Protein AF-A0A813HZ77-F1 (afdb_monomer_lite)

InterPro domains:
  IPR002464 DNA/RNA helicase, ATP-dependent, DEAH-box type, conserved site [PS00690] (20-29)
  IPR014001 Helicase superfamily 1/2, ATP-binding domain [PS51192] (1-71)
  IPR027417 P-loop containing nucleoside triphosphate hydrolase [G3DSA:3.40.50.300] (1-71)
  IPR027417 P-loop containing nucleoside triphosphate hydrolase [SSF52540] (1-68)

pLDDT: mean 88.11, std 7.89, range [58.16, 95.62]

Structure (mmCIF, N/CA/C/O backbone):
data_AF-A0A813HZ77-F1
#
_entry.id   AF-A0A813HZ77-F1
#
loop_
_atom_site.group_PDB
_atom_site.id
_atom_site.type_symbol
_atom_site.label_atom_id
_atom_site.label_alt_id
_atom_site.label_comp_id
_atom_site.label_asym_id
_atom_site.label_entity_id
_atom_site.label_seq_id
_atom_site.pdbx_PDB_ins_code
_atom_site.Cartn_x
_atom_site.Cartn_y
_atom_site.Cartn_z
_atom_site.occupancy
_atom_site.B_iso_or_equiv
_atom_site.auth_seq_id
_atom_site.auth_comp_id
_atom_site.auth_asym_id
_atom_site.auth_atom_id
_atom_site.pdbx_PDB_model_num
ATOM 1 N N . MET A 1 1 ? -0.102 12.859 -5.647 1.00 76.44 1 MET A N 1
ATOM 2 C CA . MET A 1 1 ? 0.506 12.505 -4.346 1.00 76.44 1 MET A CA 1
ATOM 3 C C . MET A 1 1 ? 1.740 11.685 -4.658 1.00 76.44 1 MET A C 1
ATOM 5 O O . MET A 1 1 ? 1.650 10.879 -5.569 1.00 76.44 1 MET A O 1
ATOM 9 N N . THR A 1 2 ? 2.874 11.934 -4.007 1.00 87.25 2 THR A N 1
ATOM 10 C CA . THR A 1 2 ? 4.086 11.125 -4.217 1.00 87.25 2 THR A CA 1
ATOM 11 C C . THR A 1 2 ? 4.169 10.017 -3.173 1.00 87.25 2 THR A C 1
ATOM 13 O O . THR A 1 2 ? 3.627 10.163 -2.075 1.00 87.25 2 THR A O 1
ATOM 16 N N . ASP A 1 3 ? 4.901 8.952 -3.474 1.00 86.25 3 ASP A N 1
ATOM 17 C CA . ASP A 1 3 ? 5.134 7.816 -2.574 1.00 86.25 3 ASP A CA 1
ATOM 18 C C . ASP A 1 3 ? 5.672 8.268 -1.210 1.00 86.25 3 ASP A C 1
ATOM 20 O O . ASP A 1 3 ? 5.222 7.818 -0.158 1.00 86.25 3 ASP A O 1
ATOM 24 N N . GLY A 1 4 ? 6.582 9.247 -1.209 1.00 88.12 4 GLY A N 1
ATOM 25 C CA . GLY A 1 4 ? 7.132 9.821 0.020 1.00 88.12 4 GLY A CA 1
ATOM 26 C C . GLY A 1 4 ? 6.097 10.564 0.873 1.00 88.12 4 GLY A C 1
ATOM 27 O O . GLY A 1 4 ? 6.160 10.509 2.102 1.00 88.12 4 GLY A O 1
ATOM 28 N N . MET A 1 5 ? 5.121 11.238 0.253 1.00 91.88 5 MET A N 1
ATOM 29 C CA . MET A 1 5 ? 4.015 11.851 0.997 1.00 91.88 5 MET A CA 1
ATOM 30 C C . MET A 1 5 ? 3.104 10.783 1.597 1.00 91.88 5 MET A C 1
ATOM 32 O O . MET A 1 5 ? 2.731 10.901 2.762 1.00 91.88 5 MET A O 1
ATOM 36 N N . LEU A 1 6 ? 2.805 9.729 0.833 1.00 91.25 6 LEU A N 1
ATOM 37 C CA . LEU A 1 6 ? 1.979 8.625 1.308 1.00 91.25 6 LEU A CA 1
ATOM 38 C C . LEU A 1 6 ? 2.634 7.904 2.494 1.00 91.25 6 LEU A C 1
ATOM 40 O O . LEU A 1 6 ? 1.974 7.654 3.496 1.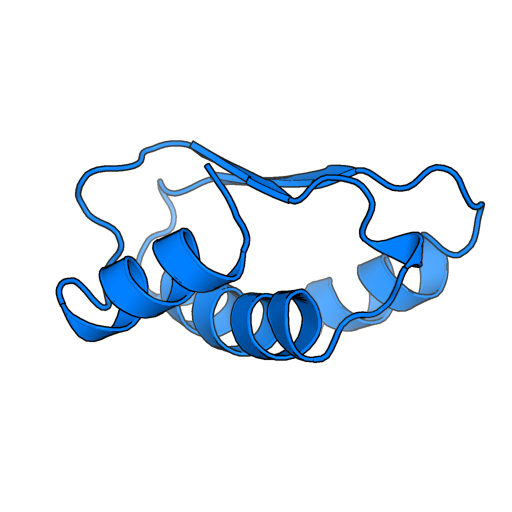00 91.25 6 LEU A O 1
ATOM 44 N N . LEU A 1 7 ? 3.949 7.669 2.444 1.00 91.50 7 LEU A N 1
ATOM 45 C CA . LEU A 1 7 ? 4.703 7.121 3.576 1.00 91.50 7 LEU A CA 1
ATOM 46 C C . LEU A 1 7 ? 4.617 7.989 4.827 1.00 91.50 7 LEU A C 1
ATOM 48 O O . LEU A 1 7 ? 4.481 7.476 5.938 1.00 91.50 7 LEU A O 1
ATOM 52 N N . ARG A 1 8 ? 4.712 9.310 4.666 1.00 92.69 8 ARG A N 1
ATOM 53 C CA . ARG A 1 8 ? 4.589 10.239 5.791 1.00 92.69 8 ARG A CA 1
ATOM 54 C C . ARG A 1 8 ? 3.185 10.207 6.392 1.00 92.69 8 ARG A C 1
ATOM 56 O O . ARG A 1 8 ? 3.039 10.325 7.610 1.00 92.69 8 ARG A O 1
ATOM 63 N N . GLU A 1 9 ? 2.164 10.026 5.562 1.00 93.19 9 GLU A N 1
ATOM 64 C CA . GLU A 1 9 ? 0.809 9.796 6.051 1.00 93.19 9 GLU A CA 1
ATOM 65 C C . GLU A 1 9 ? 0.688 8.467 6.791 1.00 93.19 9 GLU A C 1
ATOM 67 O O . GLU A 1 9 ? 0.174 8.494 7.903 1.00 93.19 9 GLU A O 1
ATOM 72 N N . CYS A 1 10 ? 1.262 7.367 6.290 1.00 91.31 10 CYS A N 1
ATOM 73 C CA . CYS A 1 10 ? 1.310 6.091 7.018 1.00 91.31 10 CYS A CA 1
ATOM 74 C C . CYS A 1 10 ? 1.967 6.227 8.404 1.00 91.31 10 CYS A C 1
ATOM 76 O O . CYS A 1 10 ? 1.557 5.565 9.351 1.00 91.31 10 CYS A O 1
ATOM 78 N N . GLN A 1 11 ? 2.982 7.086 8.559 1.00 90.06 11 GLN A N 1
ATOM 79 C CA . GLN A 1 11 ? 3.602 7.336 9.871 1.00 90.06 11 GLN A CA 1
ATOM 80 C C . GLN A 1 11 ? 2.675 8.090 10.834 1.00 90.06 11 GLN A C 1
ATOM 82 O O . GLN A 1 11 ? 2.762 7.907 12.045 1.00 90.06 11 GLN A O 1
ATOM 87 N N . THR A 1 12 ? 1.812 8.957 10.303 1.00 94.25 12 THR A N 1
ATOM 88 C CA . THR A 1 12 ? 0.891 9.778 11.104 1.00 94.25 12 THR A CA 1
ATOM 89 C C . THR A 1 12 ? -0.409 9.029 11.406 1.00 94.25 12 THR A C 1
ATOM 91 O O . THR A 1 12 ? -0.937 9.122 12.510 1.00 94.25 12 THR A O 1
ATOM 94 N N . ASP A 1 13 ? -0.915 8.283 10.429 1.00 94.56 13 ASP A N 1
ATOM 95 C CA . ASP A 1 13 ? -2.097 7.431 10.500 1.00 94.56 13 ASP A CA 1
ATOM 96 C C . ASP A 1 13 ? -1.744 6.030 9.970 1.00 94.56 13 ASP A C 1
ATOM 98 O O . ASP A 1 13 ? -1.936 5.739 8.785 1.00 94.56 13 ASP A O 1
ATOM 102 N N . PRO A 1 14 ? -1.249 5.134 10.843 1.00 93.25 14 PRO A N 1
ATOM 103 C CA . PRO A 1 14 ? -0.848 3.783 10.453 1.00 93.25 14 PRO A CA 1
ATOM 104 C C . PRO A 1 14 ? -1.984 2.919 9.915 1.00 93.25 14 PRO A C 1
ATOM 106 O O . PRO A 1 14 ? -1.721 1.896 9.299 1.00 93.25 14 PRO A O 1
ATOM 109 N N . LEU A 1 15 ? -3.244 3.289 10.162 1.00 94.12 15 LEU A N 1
ATOM 110 C CA . LEU A 1 15 ? -4.410 2.571 9.656 1.00 94.12 15 LEU A CA 1
ATOM 111 C C . LEU A 1 15 ? -4.960 3.190 8.372 1.00 94.12 15 LEU A C 1
ATOM 113 O O . LEU A 1 15 ? -6.000 2.737 7.899 1.00 94.12 15 LEU A O 1
ATOM 117 N N . MET A 1 16 ? -4.308 4.216 7.819 1.00 94.62 16 MET A N 1
ATOM 118 C CA . MET A 1 16 ? -4.687 4.852 6.555 1.00 94.62 16 MET A CA 1
ATOM 119 C C . MET A 1 16 ? -6.180 5.190 6.476 1.00 94.62 16 MET A C 1
ATOM 121 O O . MET A 1 16 ? -6.823 5.048 5.439 1.00 94.62 16 MET A O 1
ATOM 125 N N . SER A 1 17 ? -6.751 5.639 7.594 1.00 93.50 17 SER A N 1
ATOM 126 C CA . SER A 1 17 ? -8.196 5.744 7.807 1.00 93.50 17 SER A CA 1
ATOM 127 C C . SER A 1 17 ? -8.913 6.751 6.925 1.00 93.50 17 SER A C 1
ATOM 129 O O . SER A 1 17 ? -10.124 6.651 6.733 1.00 93.50 17 SER A O 1
ATOM 131 N N . LYS A 1 18 ? -8.158 7.686 6.354 1.00 93.69 18 LYS A N 1
ATOM 132 C CA . LYS A 1 18 ? -8.650 8.671 5.390 1.00 93.69 18 LYS A CA 1
ATOM 133 C C . LYS A 1 18 ? -8.938 8.075 4.012 1.00 93.69 18 LYS A C 1
ATOM 135 O O . LYS A 1 18 ? -9.600 8.728 3.209 1.00 93.69 18 LYS A O 1
ATOM 140 N N . TYR A 1 19 ? -8.449 6.869 3.731 1.00 94.75 19 TYR A N 1
ATOM 141 C CA . TYR A 1 19 ? -8.520 6.251 2.415 1.00 94.75 19 TYR A CA 1
ATOM 142 C C . TYR A 1 19 ? -9.375 4.988 2.447 1.00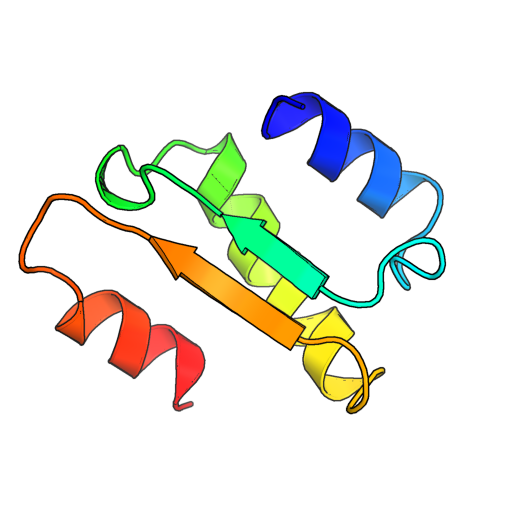 94.75 19 TYR A C 1
ATOM 144 O O . TYR A 1 19 ? -9.288 4.171 3.357 1.00 94.75 19 TYR A O 1
ATOM 152 N N . SER A 1 20 ? -10.192 4.818 1.412 1.00 95.44 20 SER A N 1
ATOM 153 C CA . SER A 1 20 ? -10.910 3.569 1.131 1.00 95.44 20 SER A CA 1
ATOM 154 C C . SER A 1 20 ? -10.240 2.759 0.022 1.00 95.44 20 SER A C 1
ATOM 156 O O . SER A 1 20 ? -10.385 1.538 -0.040 1.00 95.44 20 SER A O 1
ATOM 158 N N . VAL A 1 21 ? -9.497 3.434 -0.858 1.00 95.38 21 VAL A N 1
ATOM 159 C CA . VAL A 1 21 ? -8.737 2.830 -1.950 1.00 95.38 21 VAL A CA 1
ATOM 160 C C . VAL A 1 21 ? -7.389 3.535 -2.060 1.00 95.38 21 VAL A C 1
ATOM 162 O O . VAL A 1 21 ? -7.337 4.764 -2.062 1.00 95.38 21 VAL A O 1
ATOM 165 N N . ILE A 1 22 ? -6.317 2.758 -2.175 1.00 94.06 22 ILE A N 1
ATOM 166 C CA . ILE A 1 22 ? -4.964 3.235 -2.468 1.00 94.06 22 ILE A CA 1
ATOM 167 C C . ILE A 1 22 ? -4.546 2.649 -3.815 1.00 94.06 22 ILE A C 1
ATOM 169 O O . ILE A 1 22 ? -4.721 1.456 -4.054 1.00 94.06 22 ILE A O 1
ATOM 173 N N . ILE A 1 23 ? -4.022 3.494 -4.699 1.00 93.25 23 ILE A N 1
ATOM 174 C CA . ILE A 1 23 ? -3.495 3.083 -6.000 1.00 93.25 23 ILE A CA 1
ATOM 175 C C . ILE A 1 23 ? -2.000 3.384 -5.994 1.00 93.25 23 ILE A C 1
ATOM 177 O O . ILE A 1 23 ? -1.611 4.532 -5.779 1.00 93.25 23 ILE A O 1
ATOM 181 N N . LEU A 1 24 ? -1.186 2.354 -6.192 1.00 90.75 24 LEU A N 1
ATOM 182 C CA . LEU A 1 24 ? 0.257 2.465 -6.359 1.00 90.75 24 LEU A CA 1
ATOM 183 C C . LEU A 1 24 ? 0.564 2.327 -7.842 1.00 90.75 24 LEU A C 1
ATOM 185 O O . LEU A 1 24 ? 0.383 1.250 -8.404 1.00 90.75 24 LEU A O 1
ATOM 189 N N . ASP A 1 25 ? 0.960 3.431 -8.463 1.00 90.00 25 ASP A N 1
ATOM 190 C CA . ASP A 1 25 ? 1.292 3.489 -9.884 1.00 90.00 25 ASP A CA 1
ATOM 191 C C . ASP A 1 25 ? 2.789 3.271 -10.111 1.00 90.00 25 ASP A C 1
ATOM 193 O O . ASP A 1 25 ? 3.585 3.417 -9.185 1.00 90.00 25 ASP A O 1
ATOM 197 N N . GLU A 1 26 ? 3.163 2.890 -11.329 1.00 88.12 26 GLU A N 1
ATOM 198 C CA . GLU A 1 26 ? 4.555 2.669 -11.737 1.00 88.12 26 GLU A CA 1
ATOM 199 C C . GLU A 1 26 ? 5.362 1.741 -10.813 1.00 88.12 26 GLU A C 1
ATOM 201 O O . GLU A 1 26 ? 6.577 1.872 -10.664 1.00 88.12 26 GLU A O 1
ATOM 206 N N . ALA A 1 27 ? 4.713 0.716 -10.249 1.00 86.06 27 ALA A N 1
ATOM 207 C CA . ALA A 1 27 ? 5.348 -0.250 -9.345 1.00 86.06 27 ALA A CA 1
ATOM 208 C C . ALA A 1 27 ? 6.591 -0.941 -9.945 1.00 86.06 27 ALA A C 1
ATOM 210 O O . ALA A 1 27 ? 7.440 -1.464 -9.219 1.00 86.06 27 ALA A O 1
ATOM 211 N N . HIS A 1 28 ? 6.717 -0.922 -11.272 1.00 86.88 28 HIS A N 1
ATOM 212 C CA . HIS A 1 28 ? 7.861 -1.433 -12.008 1.00 86.88 28 HIS A CA 1
ATOM 213 C C . HIS A 1 28 ? 9.169 -0.652 -11.786 1.00 86.88 28 HIS A C 1
ATOM 215 O O . HIS A 1 28 ? 10.236 -1.227 -11.987 1.00 86.88 28 HIS A O 1
ATOM 221 N N . GLU A 1 29 ? 9.122 0.611 -11.348 1.00 86.19 29 GLU A N 1
ATOM 222 C CA . GLU A 1 29 ? 10.329 1.399 -11.054 1.00 86.19 29 GLU A CA 1
ATOM 223 C C . GLU A 1 29 ? 11.057 0.925 -9.789 1.00 86.19 29 GLU A C 1
ATOM 225 O O . GLU A 1 29 ? 12.232 1.242 -9.597 1.00 86.19 29 GLU A O 1
ATOM 230 N N . ARG A 1 30 ? 10.378 0.141 -8.934 1.00 85.19 30 ARG A N 1
ATOM 231 C CA . ARG A 1 30 ? 10.960 -0.501 -7.741 1.00 85.19 30 ARG A CA 1
ATOM 232 C C . ARG A 1 30 ? 11.746 0.474 -6.863 1.00 85.19 30 ARG A C 1
ATOM 234 O O . ARG A 1 30 ? 12.852 0.187 -6.400 1.00 85.19 30 ARG A O 1
ATOM 241 N N . THR A 1 31 ? 11.172 1.650 -6.627 1.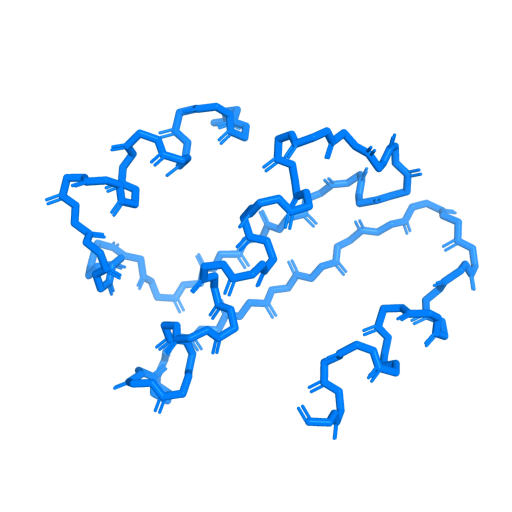00 88.50 31 THR A N 1
ATOM 242 C CA . THR A 1 31 ? 11.784 2.623 -5.724 1.00 88.50 31 THR A CA 1
ATOM 243 C C . THR A 1 31 ? 11.745 2.105 -4.281 1.00 88.50 31 THR A C 1
ATOM 245 O O . THR A 1 31 ? 10.820 1.396 -3.881 1.00 88.50 31 THR A O 1
ATOM 248 N N . LEU A 1 32 ? 12.716 2.515 -3.453 1.00 89.06 32 LEU A N 1
ATOM 249 C CA . LEU A 1 32 ? 12.693 2.240 -2.006 1.00 89.06 32 LEU A CA 1
ATOM 250 C C . LEU A 1 32 ? 11.390 2.751 -1.360 1.00 89.06 32 LEU A C 1
ATOM 252 O O . LEU A 1 32 ? 10.849 2.124 -0.453 1.00 89.06 32 LEU A O 1
ATOM 256 N N . ALA A 1 33 ? 10.906 3.877 -1.893 1.00 89.31 33 ALA A N 1
ATOM 257 C CA . ALA A 1 33 ? 9.591 4.469 -1.699 1.00 89.31 33 ALA A CA 1
ATOM 258 C C . ALA A 1 33 ? 8.466 3.429 -1.582 1.00 89.31 33 ALA A C 1
ATOM 260 O O . ALA A 1 33 ? 7.851 3.175 -0.541 1.00 89.31 33 ALA A O 1
ATOM 261 N N . THR A 1 34 ? 8.246 2.836 -2.748 1.00 88.81 34 THR A N 1
ATOM 262 C CA . THR A 1 34 ? 7.164 1.921 -3.080 1.00 88.81 34 THR A CA 1
ATOM 263 C C . THR A 1 34 ? 7.331 0.573 -2.380 1.00 88.81 34 THR A C 1
ATOM 265 O O . THR A 1 34 ? 6.359 0.037 -1.853 1.00 88.81 34 THR A O 1
ATOM 268 N N . ASP A 1 35 ? 8.560 0.053 -2.285 1.00 89.19 35 ASP A N 1
ATOM 269 C CA . ASP A 1 35 ? 8.828 -1.233 -1.626 1.00 89.19 35 ASP A CA 1
ATOM 270 C C . ASP A 1 35 ? 8.511 -1.179 -0.115 1.00 89.19 35 ASP A C 1
ATOM 272 O O . ASP A 1 35 ? 7.905 -2.106 0.431 1.00 89.19 35 ASP A O 1
ATOM 276 N N . ILE A 1 36 ? 8.836 -0.071 0.569 1.00 91.44 36 ILE A N 1
ATOM 277 C CA . ILE A 1 36 ? 8.440 0.133 1.976 1.00 91.44 36 ILE A CA 1
ATOM 278 C C . ILE A 1 36 ? 6.914 0.248 2.095 1.00 91.44 36 ILE A C 1
ATOM 280 O O . ILE A 1 36 ? 6.322 -0.325 3.015 1.00 91.44 36 ILE A O 1
ATOM 284 N N . LEU A 1 37 ? 6.262 0.961 1.168 1.00 91.69 37 LEU A N 1
ATOM 285 C CA . LEU A 1 37 ? 4.802 1.080 1.148 1.00 91.69 37 LEU A CA 1
ATOM 286 C C . LEU A 1 37 ? 4.116 -0.275 0.995 1.00 91.69 37 LEU A C 1
ATOM 288 O O . LEU A 1 37 ? 3.133 -0.509 1.691 1.00 91.69 37 LEU A O 1
ATOM 292 N N . PHE A 1 38 ? 4.622 -1.175 0.150 1.00 91.50 38 PHE A N 1
ATOM 293 C CA . PHE A 1 38 ? 4.058 -2.519 0.015 1.00 91.50 38 PHE A CA 1
ATOM 294 C C . PHE A 1 38 ? 4.070 -3.285 1.338 1.00 91.50 38 PHE A C 1
ATOM 296 O O . PHE A 1 38 ? 3.038 -3.835 1.722 1.00 91.50 38 PHE A O 1
ATOM 303 N N . GLY A 1 39 ? 5.190 -3.247 2.068 1.00 91.50 39 GLY A N 1
ATOM 304 C CA . GLY A 1 39 ? 5.300 -3.867 3.391 1.00 91.50 39 GLY A CA 1
ATOM 305 C C . GLY A 1 39 ? 4.271 -3.330 4.378 1.00 91.50 39 GLY A C 1
ATOM 306 O O . GLY A 1 39 ? 3.521 -4.097 4.980 1.00 91.50 39 GLY A O 1
ATOM 307 N N . LEU A 1 40 ? 4.185 -2.005 4.492 1.00 93.06 40 LEU A N 1
ATOM 308 C CA . LEU A 1 40 ? 3.241 -1.358 5.401 1.00 93.06 40 LEU A CA 1
ATOM 309 C C . LEU A 1 40 ? 1.790 -1.648 5.006 1.00 93.06 40 LEU A C 1
ATOM 311 O O . LEU A 1 40 ? 0.985 -2.046 5.844 1.00 93.06 40 LEU A O 1
ATOM 315 N N . LEU A 1 41 ? 1.447 -1.493 3.727 1.00 92.94 41 LEU A N 1
ATOM 316 C CA . LEU A 1 41 ? 0.086 -1.708 3.247 1.00 92.94 41 LEU A CA 1
ATOM 317 C C . LEU A 1 41 ? -0.350 -3.164 3.386 1.00 92.94 41 LEU A C 1
ATOM 319 O O . LEU A 1 41 ? -1.519 -3.397 3.680 1.00 92.94 41 LEU A O 1
ATOM 323 N N . LYS A 1 42 ? 0.559 -4.136 3.252 1.00 92.25 42 LYS A N 1
ATOM 324 C CA . LYS A 1 42 ? 0.248 -5.547 3.508 1.00 92.25 42 LYS A CA 1
ATOM 325 C C . LYS A 1 42 ? -0.239 -5.773 4.936 1.00 92.25 42 LYS A C 1
ATOM 327 O O . LYS A 1 42 ? -1.263 -6.426 5.128 1.00 92.25 42 LYS A O 1
ATOM 332 N N . GLU A 1 43 ? 0.410 -5.167 5.927 1.00 92.69 43 GLU A N 1
ATOM 333 C CA . GLU A 1 43 ? -0.057 -5.233 7.316 1.00 92.69 43 GLU A CA 1
ATOM 334 C C . GLU A 1 43 ? -1.378 -4.484 7.536 1.00 92.69 43 GLU A C 1
ATOM 336 O O . GLU A 1 43 ? -2.233 -4.931 8.305 1.00 92.69 43 GLU A O 1
ATOM 341 N N . VAL A 1 44 ? -1.562 -3.334 6.881 1.00 94.19 44 VAL A N 1
ATOM 342 C CA . VAL A 1 44 ? -2.785 -2.533 7.033 1.00 94.19 44 VAL A CA 1
ATOM 343 C C . VAL A 1 44 ? -3.987 -3.244 6.427 1.00 94.19 44 VAL A C 1
ATOM 345 O O . VAL A 1 44 ? -5.029 -3.295 7.070 1.00 94.1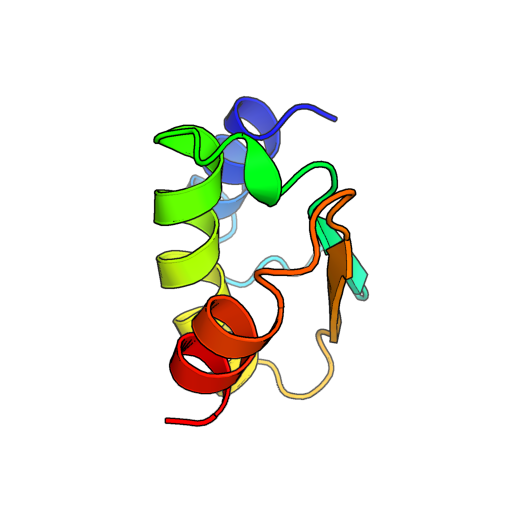9 44 VAL A O 1
ATOM 348 N N . LEU A 1 45 ? -3.850 -3.842 5.243 1.00 93.19 45 LEU A N 1
ATOM 349 C CA . LEU A 1 45 ? -4.928 -4.574 4.569 1.00 93.19 45 LEU A CA 1
ATOM 350 C C . LEU A 1 45 ? -5.398 -5.790 5.379 1.00 93.19 45 LEU A C 1
ATOM 352 O O . LEU A 1 45 ? -6.587 -6.094 5.389 1.00 93.19 45 LEU A O 1
ATOM 356 N N . GLN A 1 46 ? -4.501 -6.440 6.130 1.00 92.25 46 GLN A N 1
ATOM 357 C CA . GLN A 1 46 ? -4.882 -7.501 7.072 1.00 92.25 46 GLN A CA 1
ATOM 358 C C . GLN A 1 46 ? -5.721 -6.973 8.247 1.00 92.25 46 GLN A C 1
ATOM 360 O O . GLN A 1 46 ? -6.606 -7.670 8.740 1.00 92.25 46 GLN A O 1
ATOM 365 N N . LYS A 1 47 ? -5.456 -5.743 8.703 1.00 94.44 47 LYS A N 1
ATOM 366 C CA . LYS A 1 47 ? -6.190 -5.085 9.800 1.00 94.44 47 LYS A CA 1
ATOM 367 C C . LYS A 1 47 ? -7.463 -4.375 9.323 1.00 94.44 47 LYS A C 1
ATOM 369 O O . LYS A 1 47 ? -8.360 -4.146 10.131 1.00 94.44 47 LYS A O 1
ATOM 374 N N . ARG A 1 48 ? -7.531 -4.012 8.038 1.00 95.62 48 ARG A N 1
ATOM 375 C CA . ARG A 1 48 ? -8.601 -3.236 7.398 1.00 95.62 48 ARG A CA 1
ATOM 376 C C . ARG A 1 48 ? -9.110 -3.925 6.131 1.00 95.62 48 ARG A C 1
ATOM 378 O O . ARG A 1 48 ? -8.726 -3.528 5.030 1.00 95.62 48 ARG A O 1
ATOM 385 N N . PRO A 1 49 ? -9.989 -4.930 6.263 1.00 92.31 49 PRO A N 1
ATOM 386 C CA . PRO A 1 49 ? -10.514 -5.677 5.120 1.00 92.31 49 PRO A CA 1
ATOM 387 C C . PRO A 1 49 ? -11.340 -4.821 4.140 1.00 92.31 49 PRO A C 1
ATOM 389 O O . PRO A 1 49 ? -11.570 -5.233 3.006 1.00 92.31 49 PRO A O 1
ATOM 392 N N . GLU A 1 50 ? -11.803 -3.640 4.551 1.00 95.12 50 GLU A N 1
ATOM 393 C CA . GLU A 1 50 ? -12.516 -2.683 3.701 1.00 95.12 50 GLU A CA 1
ATOM 394 C C . GLU A 1 50 ? -11.595 -1.777 2.868 1.00 95.12 50 GLU A C 1
ATOM 396 O O . GLU A 1 50 ? -12.052 -1.182 1.887 1.00 95.12 50 GLU A O 1
ATOM 401 N N . LEU A 1 51 ? -10.316 -1.659 3.245 1.00 95.38 51 LEU A N 1
ATOM 402 C CA . LEU A 1 51 ? -9.327 -0.919 2.468 1.00 95.38 51 LEU A CA 1
ATOM 403 C C . LEU A 1 51 ? -8.962 -1.742 1.231 1.00 95.38 51 LEU A C 1
ATOM 405 O O . LEU A 1 51 ? -8.650 -2.926 1.324 1.00 95.38 51 LEU A O 1
ATOM 409 N N . ARG A 1 52 ? -8.976 -1.111 0.057 1.00 94.25 52 ARG A N 1
ATOM 410 C CA . ARG A 1 52 ? -8.558 -1.753 -1.197 1.00 94.25 52 ARG A 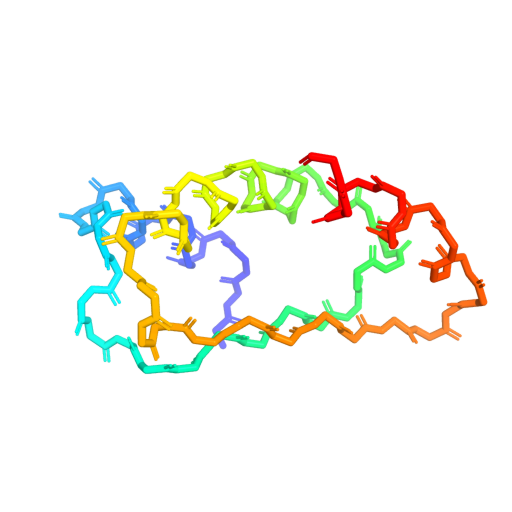CA 1
ATOM 411 C C . ARG A 1 52 ? -7.242 -1.165 -1.683 1.00 94.25 52 ARG A C 1
ATOM 413 O O . ARG A 1 52 ? -7.052 0.046 -1.635 1.00 94.25 52 ARG A O 1
ATOM 420 N N . CYS A 1 53 ? -6.357 -2.013 -2.191 1.00 92.25 53 CYS A N 1
ATOM 421 C CA . CYS A 1 53 ? -5.106 -1.596 -2.815 1.00 92.25 53 CYS A CA 1
ATOM 422 C C . CYS A 1 53 ? -5.078 -2.074 -4.269 1.00 92.25 53 CYS A C 1
ATOM 424 O O . CYS A 1 53 ? -5.363 -3.241 -4.538 1.00 92.25 53 CYS A O 1
ATOM 426 N N . LEU A 1 54 ? -4.764 -1.171 -5.195 1.00 91.69 54 LEU A N 1
ATOM 427 C CA . LEU A 1 54 ? -4.533 -1.471 -6.604 1.00 91.69 54 LEU A CA 1
ATOM 428 C C . LEU A 1 54 ? -3.078 -1.151 -6.935 1.00 91.69 54 LEU A C 1
ATOM 430 O O . LEU A 1 54 ? -2.621 -0.041 -6.682 1.00 91.69 54 LEU A O 1
ATOM 434 N N . VAL A 1 55 ? -2.369 -2.107 -7.527 1.00 89.75 55 VAL A N 1
ATOM 435 C CA . VAL A 1 55 ? -0.987 -1.922 -7.980 1.00 89.75 55 VAL A CA 1
ATOM 436 C C . VAL A 1 55 ? -0.983 -1.882 -9.505 1.00 89.75 55 VAL A C 1
ATOM 438 O O . VAL A 1 55 ? -1.445 -2.824 -10.147 1.00 89.75 55 VAL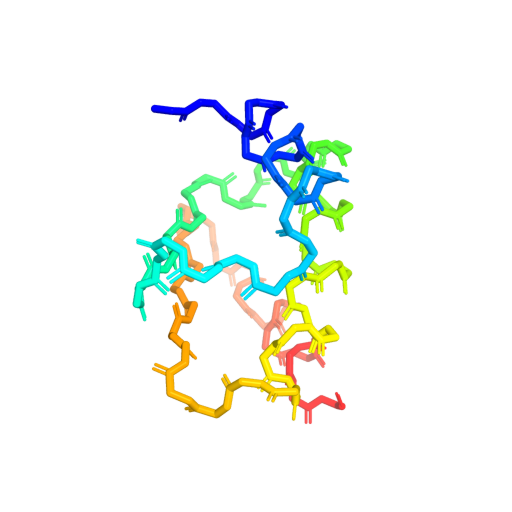 A O 1
ATOM 441 N N . MET A 1 56 ? -0.492 -0.787 -10.078 1.00 89.44 56 MET A N 1
ATOM 442 C CA . MET A 1 56 ? -0.351 -0.566 -11.514 1.00 89.44 56 MET A CA 1
ATOM 443 C C . MET A 1 56 ? 1.129 -0.623 -11.903 1.00 89.44 56 MET A C 1
ATOM 445 O O . MET A 1 56 ? 2.011 -0.152 -11.187 1.00 89.44 56 MET A O 1
ATOM 449 N N . SER A 1 57 ? 1.403 -1.267 -13.034 1.00 86.50 57 SER A N 1
ATOM 450 C CA . SER A 1 57 ? 2.749 -1.496 -13.554 1.00 86.50 57 SER A CA 1
ATOM 451 C C . SER A 1 57 ? 2.699 -1.517 -15.076 1.00 86.50 57 SER A C 1
ATOM 453 O O . SER A 1 57 ? 1.810 -2.145 -15.653 1.00 86.50 57 SER A O 1
ATOM 455 N N . ALA A 1 58 ? 3.672 -0.875 -15.725 1.00 84.56 58 ALA A N 1
ATOM 456 C CA . ALA A 1 58 ? 3.836 -0.927 -17.174 1.00 84.56 58 ALA A CA 1
ATOM 457 C C . ALA A 1 58 ? 4.481 -2.241 -17.660 1.00 84.56 58 ALA A C 1
ATOM 459 O O . ALA A 1 58 ? 4.392 -2.573 -18.842 1.00 84.56 58 ALA A O 1
ATOM 460 N N . THR A 1 59 ? 5.139 -2.999 -16.774 1.00 79.25 59 THR A N 1
ATOM 461 C CA . THR A 1 59 ? 5.862 -4.228 -17.131 1.00 79.25 59 THR A CA 1
ATOM 462 C C . THR A 1 59 ? 5.113 -5.487 -16.705 1.00 79.25 59 THR A C 1
ATOM 464 O O . THR A 1 59 ? 4.360 -5.496 -15.728 1.00 79.25 59 THR A O 1
ATOM 467 N N . LEU A 1 60 ? 5.367 -6.582 -17.433 1.00 61.06 60 LEU A N 1
ATOM 468 C CA . LEU A 1 60 ? 4.735 -7.888 -17.227 1.00 61.06 60 LEU A CA 1
ATOM 469 C C . LEU A 1 60 ? 5.204 -8.621 -15.953 1.00 61.06 60 LEU A C 1
ATOM 471 O O . LEU A 1 60 ? 4.771 -9.743 -15.715 1.00 61.06 60 LEU A O 1
ATOM 475 N N . GLU A 1 61 ? 6.045 -8.013 -15.105 1.00 69.25 61 GLU A N 1
ATOM 476 C CA . GLU A 1 61 ? 6.516 -8.610 -13.840 1.00 69.25 61 GLU A CA 1
ATOM 477 C C . GLU A 1 61 ? 5.423 -8.698 -12.751 1.00 69.25 61 GLU A C 1
ATOM 479 O O . GLU A 1 61 ? 5.719 -8.816 -11.562 1.00 69.25 61 GLU A O 1
ATOM 484 N N . ALA A 1 62 ? 4.150 -8.670 -13.151 1.00 69.88 62 ALA A N 1
ATOM 485 C CA . ALA A 1 62 ? 2.988 -8.828 -12.289 1.00 69.88 62 ALA A CA 1
ATOM 486 C C . ALA A 1 62 ? 3.043 -10.120 -11.462 1.00 69.88 62 ALA A C 1
ATOM 488 O O . ALA A 1 62 ? 2.561 -10.121 -10.336 1.00 69.88 62 ALA A O 1
ATOM 489 N N . GLU A 1 63 ? 3.665 -11.184 -11.978 1.00 73.75 63 GLU A N 1
ATOM 490 C CA . GLU A 1 63 ? 3.837 -12.461 -11.268 1.00 73.75 63 GLU A CA 1
ATOM 491 C C . GLU A 1 63 ? 4.596 -12.284 -9.945 1.00 73.75 63 GLU A C 1
ATOM 493 O O . GLU A 1 63 ? 4.128 -12.739 -8.907 1.00 73.75 63 GLU A O 1
ATOM 498 N N . LYS A 1 64 ? 5.694 -11.512 -9.929 1.00 77.12 64 LYS A N 1
ATOM 499 C CA . LYS A 1 64 ? 6.463 -11.255 -8.695 1.00 77.12 64 LYS A CA 1
ATOM 500 C C . LYS A 1 64 ? 5.635 -10.501 -7.652 1.00 77.12 64 LYS A C 1
ATOM 502 O O . LYS A 1 64 ? 5.764 -10.747 -6.454 1.00 77.12 64 LYS A O 1
ATOM 507 N N . PHE A 1 65 ? 4.792 -9.570 -8.102 1.00 76.94 65 PHE A N 1
ATOM 508 C CA . PHE A 1 65 ? 3.884 -8.845 -7.215 1.00 76.94 65 PHE A CA 1
ATOM 509 C C . PHE A 1 65 ? 2.754 -9.753 -6.722 1.00 76.94 65 PHE A C 1
ATOM 511 O O . PHE A 1 65 ? 2.427 -9.719 -5.540 1.00 76.94 65 PHE A O 1
ATOM 518 N N . GLN A 1 66 ? 2.188 -10.596 -7.586 1.00 78.75 66 GLN A N 1
ATOM 519 C CA . GLN A 1 66 ? 1.175 -11.575 -7.192 1.00 78.75 66 GLN A CA 1
ATOM 520 C C . GLN A 1 66 ? 1.714 -12.541 -6.135 1.00 78.75 66 GLN A C 1
ATOM 522 O O . GLN A 1 66 ? 1.046 -12.737 -5.122 1.00 78.75 66 GLN A O 1
ATOM 527 N N . ASP A 1 67 ? 2.926 -13.071 -6.300 1.00 83.44 67 ASP A N 1
ATOM 528 C CA . ASP A 1 67 ? 3.572 -13.939 -5.308 1.00 83.44 67 ASP A CA 1
ATOM 529 C C . ASP A 1 67 ? 3.749 -13.227 -3.958 1.00 83.44 67 ASP A C 1
ATOM 531 O O . ASP A 1 67 ? 3.465 -13.790 -2.902 1.00 83.44 67 ASP A O 1
ATOM 535 N N . TYR A 1 68 ? 4.148 -11.951 -3.973 1.00 84.50 68 TYR A N 1
ATOM 536 C CA . TYR A 1 68 ? 4.282 -11.152 -2.754 1.00 84.50 68 TYR A CA 1
ATOM 537 C C . TYR A 1 68 ? 2.947 -10.950 -2.015 1.00 84.50 68 TYR A C 1
ATOM 539 O O . TYR A 1 68 ? 2.907 -10.997 -0.781 1.00 84.50 68 TYR A O 1
ATOM 547 N N . TRP A 1 69 ? 1.857 -10.712 -2.749 1.00 81.12 69 TRP A N 1
ATOM 548 C CA . TRP A 1 69 ? 0.532 -10.418 -2.188 1.00 81.12 69 TRP A CA 1
ATOM 549 C C . TRP A 1 69 ? -0.313 -11.660 -1.870 1.00 81.12 69 TRP A C 1
ATOM 551 O O . TRP A 1 69 ? -1.261 -11.550 -1.096 1.00 81.12 69 TRP A O 1
ATOM 561 N N . SER A 1 70 ? 0.013 -12.819 -2.446 1.00 75.56 70 SER A N 1
ATOM 562 C CA . SER A 1 70 ? -0.746 -14.070 -2.290 1.00 75.56 70 SER A CA 1
ATOM 563 C C . SER A 1 70 ? -0.324 -14.930 -1.089 1.00 75.56 70 SER A C 1
ATOM 565 O O . SER A 1 70 ? -1.041 -15.873 -0.750 1.00 75.56 70 SER A O 1
ATOM 567 N N . GLY A 1 71 ? 0.801 -14.600 -0.439 1.00 58.16 71 GLY A N 1
ATOM 568 C CA . GLY A 1 71 ? 1.318 -15.268 0.767 1.00 58.16 71 GLY A CA 1
ATOM 569 C C . GLY A 1 71 ? 0.954 -14.605 2.088 1.00 58.16 71 GLY A C 1
ATOM 570 O O . GLY A 1 71 ? 0.960 -13.351 2.149 1.00 58.16 71 GLY A O 1
#

Organism: Polarella glacialis (NCBI:txid89957)

Sequence (71 aa):
MTDGMLLRECQTDPLMSKYSVIILDEAHERTLATDILFGLLKEVLQKRPELRCLVMSATLEAEKFQDYWSG

Secondary structure (DSSP, 8-state):
--HHHHHHHHHH-TT-TT-SEEEE--GGG--HHHHHHHHHHHHHHHH-TT-EEEE--SSSTHHHHHHHHH-

Radius of gyration: 11.72 Å; chains: 1; bounding box: 25×28×28 Å

Foldseek 3Di:
DDLVVVVVVCVVPVLPVVAQEAEAEACVVVDPSVVVVLVSVLVNCVVPVRRYYHYYHPDPVVVVVCVVNVD